Protein AF-A0A529M688-F1 (afdb_monomer_lite)

Foldseek 3Di:
DVVVVVVVVVVVVVLVVLVVCLVVCVVPVVNDPVPDSDLDPVDPLNVVCVVLVVCLVVVLVVLVVVLVVVLVVVLVVQVVVQCVVDVVVVVVNDDGDVVVSVVSNVVSCVVSVPVSVCSVVCVVVCSVVVVVVD

pLDDT: mean 86.18, std 8.23, range [57.22, 95.25]

Radius of gyration: 24.57 Å; chains: 1; bounding box: 52×30×66 Å

Structure (mmCIF, N/CA/C/O backbone):
data_AF-A0A529M688-F1
#
_entry.id   AF-A0A529M688-F1
#
loop_
_atom_site.group_PDB
_atom_site.id
_atom_site.type_symbol
_atom_site.label_atom_id
_atom_site.label_alt_id
_atom_site.label_comp_id
_atom_site.label_asym_id
_atom_site.label_entity_id
_atom_site.label_seq_id
_atom_site.pdbx_PDB_ins_code
_atom_site.Cartn_x
_atom_site.Cartn_y
_atom_site.Cartn_z
_atom_site.occupancy
_atom_site.B_iso_or_equiv
_atom_site.auth_seq_id
_atom_site.auth_comp_id
_atom_site.auth_asym_id
_atom_site.auth_atom_id
_atom_site.pdbx_PDB_model_num
ATOM 1 N N . GLY A 1 1 ? 14.261 2.783 6.548 1.00 82.31 1 GLY A N 1
ATOM 2 C CA . GLY A 1 1 ? 15.661 2.579 6.126 1.00 82.31 1 GLY A CA 1
ATOM 3 C C . GLY A 1 1 ? 15.816 1.326 5.285 1.00 82.31 1 GLY A C 1
ATOM 4 O O . GLY A 1 1 ? 16.076 1.440 4.096 1.00 82.31 1 GLY A O 1
ATOM 5 N N . SER A 1 2 ? 15.603 0.146 5.876 1.00 93.75 2 SER A N 1
ATOM 6 C CA . SER A 1 2 ? 15.806 -1.158 5.218 1.00 93.75 2 SER A CA 1
ATOM 7 C C . SER A 1 2 ? 15.034 -1.345 3.908 1.00 93.75 2 SER A C 1
ATOM 9 O O . SER A 1 2 ? 15.626 -1.784 2.934 1.00 93.75 2 SER A O 1
ATOM 11 N N . ALA A 1 3 ? 13.757 -0.954 3.843 1.00 90.00 3 ALA A N 1
ATOM 12 C CA . ALA A 1 3 ? 12.958 -1.067 2.616 1.00 90.00 3 ALA A CA 1
ATOM 13 C C . ALA A 1 3 ? 13.521 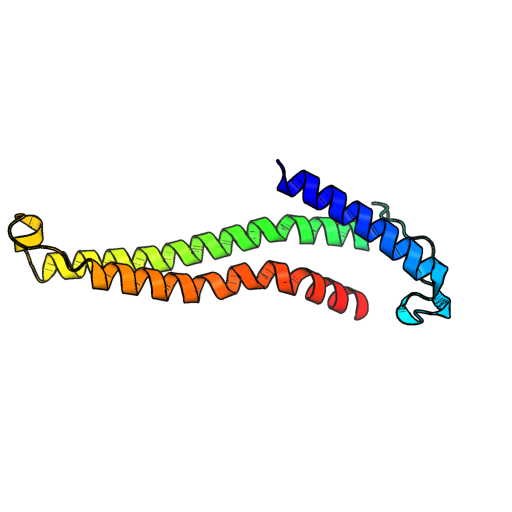-0.240 1.443 1.00 90.00 3 ALA A C 1
ATOM 15 O O . ALA A 1 3 ? 13.476 -0.689 0.304 1.00 90.00 3 ALA A O 1
ATOM 16 N N . GLY A 1 4 ? 14.098 0.936 1.720 1.00 89.56 4 GLY A N 1
ATOM 17 C CA . GLY A 1 4 ? 14.726 1.772 0.692 1.00 89.56 4 GLY A CA 1
ATOM 18 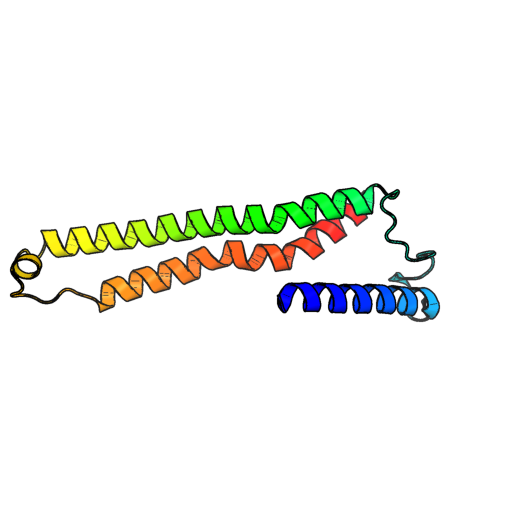C C . GLY A 1 4 ? 16.015 1.151 0.153 1.00 89.56 4 GLY A C 1
ATOM 19 O O . GLY A 1 4 ? 16.198 1.066 -1.055 1.00 89.56 4 GLY A O 1
ATOM 20 N N . LEU A 1 5 ? 16.871 0.637 1.042 1.00 92.94 5 LEU A N 1
ATOM 21 C CA . LEU A 1 5 ? 18.075 -0.100 0.639 1.00 92.94 5 LEU A CA 1
ATOM 22 C C . LEU A 1 5 ? 17.719 -1.389 -0.116 1.00 92.94 5 LEU A C 1
ATOM 24 O O . LEU A 1 5 ? 18.328 -1.691 -1.135 1.00 92.94 5 LEU A O 1
ATOM 28 N N . GLY A 1 6 ? 16.692 -2.110 0.337 1.00 94.88 6 GLY A N 1
ATOM 29 C CA . GLY A 1 6 ? 16.172 -3.290 -0.349 1.00 94.88 6 GLY A CA 1
ATOM 30 C C . GLY A 1 6 ? 15.655 -2.973 -1.753 1.00 94.88 6 GLY A C 1
ATOM 31 O O . GLY A 1 6 ? 15.982 -3.693 -2.688 1.00 94.88 6 GLY A O 1
ATOM 32 N N . ALA A 1 7 ? 14.920 -1.871 -1.927 1.00 92.25 7 ALA A N 1
ATOM 33 C CA . ALA A 1 7 ? 14.451 -1.430 -3.240 1.00 92.25 7 ALA A CA 1
ATOM 34 C C . ALA A 1 7 ? 15.613 -1.117 -4.196 1.00 92.25 7 ALA A C 1
ATOM 36 O O . ALA A 1 7 ? 15.565 -1.517 -5.355 1.00 92.25 7 ALA A O 1
ATOM 37 N N . LEU A 1 8 ? 16.681 -0.472 -3.709 1.00 92.06 8 LEU A N 1
ATOM 38 C CA . LEU A 1 8 ? 17.885 -0.212 -4.508 1.00 92.06 8 LEU A CA 1
ATOM 39 C C . LEU A 1 8 ? 18.595 -1.508 -4.921 1.00 92.06 8 LEU A C 1
ATOM 41 O O . LEU A 1 8 ? 19.009 -1.638 -6.070 1.00 92.06 8 LEU A O 1
ATOM 45 N N . VAL A 1 9 ? 18.702 -2.481 -4.012 1.00 95.25 9 VAL A N 1
ATOM 46 C CA . VAL A 1 9 ? 19.306 -3.790 -4.312 1.00 95.25 9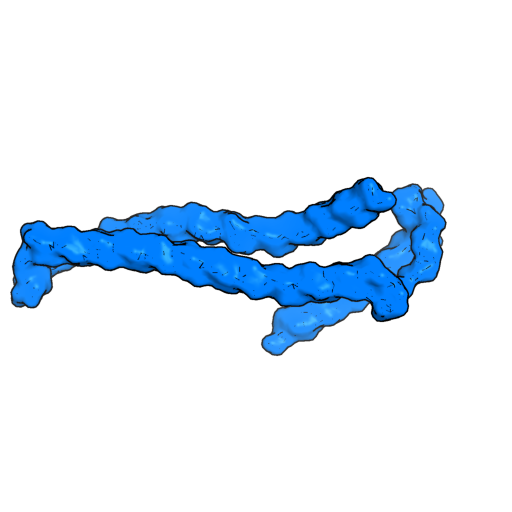 VAL A CA 1
ATOM 47 C C . VAL A 1 9 ? 18.467 -4.563 -5.330 1.00 95.25 9 VAL A C 1
ATOM 49 O O . VAL A 1 9 ? 19.018 -5.093 -6.290 1.00 95.25 9 VAL A O 1
ATOM 52 N N . LEU A 1 10 ? 17.142 -4.592 -5.166 1.00 93.31 10 LEU A N 1
ATOM 53 C CA . LEU A 1 10 ? 16.234 -5.232 -6.123 1.00 93.31 10 LEU A CA 1
ATOM 54 C C . LEU A 1 10 ? 16.275 -4.545 -7.491 1.00 93.31 10 LEU A C 1
ATOM 56 O O . LEU A 1 10 ? 16.249 -5.225 -8.510 1.00 93.31 10 LEU A O 1
ATOM 60 N N . PHE A 1 11 ? 16.394 -3.217 -7.528 1.00 90.31 11 PHE A N 1
ATOM 61 C CA . PHE A 1 11 ? 16.555 -2.468 -8.773 1.00 90.31 11 PHE A CA 1
ATOM 62 C C . PHE A 1 11 ? 17.890 -2.777 -9.471 1.00 90.31 11 PHE A C 1
ATOM 64 O O . PHE A 1 11 ? 17.932 -2.946 -10.692 1.00 90.31 11 PHE A O 1
ATOM 71 N N . ALA A 1 12 ? 18.977 -2.901 -8.706 1.00 89.06 12 ALA A N 1
ATOM 72 C CA . ALA A 1 12 ? 20.277 -3.303 -9.236 1.00 89.06 12 ALA A CA 1
ATOM 73 C C . ALA A 1 12 ? 20.244 -4.737 -9.791 1.00 89.06 12 ALA A C 1
ATOM 75 O O . ALA A 1 12 ? 20.729 -4.973 -10.897 1.00 89.06 12 ALA A O 1
ATOM 76 N N . ALA A 1 13 ? 19.620 -5.670 -9.065 1.00 91.75 13 ALA A N 1
ATOM 77 C CA . ALA A 1 13 ? 19.408 -7.041 -9.526 1.00 91.75 13 ALA A CA 1
ATOM 78 C C . ALA A 1 13 ? 18.572 -7.074 -10.816 1.00 91.75 13 ALA A C 1
ATOM 80 O O . ALA A 1 13 ? 19.001 -7.661 -11.802 1.00 91.75 13 ALA A O 1
ATOM 81 N N . TYR A 1 14 ? 17.455 -6.343 -10.855 1.00 89.31 14 TYR A N 1
ATOM 82 C CA . TYR A 1 14 ? 16.605 -6.215 -12.039 1.00 89.31 14 TYR A CA 1
ATOM 83 C C . TYR A 1 14 ? 17.369 -5.685 -13.262 1.00 89.31 14 TYR A C 1
ATOM 85 O O . TYR A 1 14 ? 17.268 -6.239 -14.354 1.00 89.31 14 TYR A O 1
ATOM 93 N N . SER A 1 15 ? 18.184 -4.643 -13.082 1.00 86.56 15 SER A N 1
ATOM 94 C CA . SER A 1 15 ? 19.007 -4.073 -14.158 1.00 86.56 15 SER A CA 1
ATOM 95 C C . SER A 1 15 ? 20.036 -5.074 -14.693 1.00 86.56 15 SER A C 1
ATOM 97 O O . SER A 1 15 ? 20.298 -5.119 -15.895 1.00 86.56 15 SER A O 1
ATOM 99 N N . ASN A 1 16 ? 20.622 -5.881 -13.806 1.00 86.94 16 ASN A N 1
ATOM 100 C CA . ASN A 1 16 ? 21.577 -6.919 -14.176 1.00 86.94 16 ASN A CA 1
ATOM 101 C C . ASN A 1 16 ? 20.902 -8.083 -14.916 1.00 86.94 16 ASN A C 1
ATOM 103 O O . ASN A 1 16 ? 21.407 -8.537 -15.942 1.00 86.94 16 ASN A O 1
ATOM 107 N N . ASP A 1 17 ? 19.735 -8.516 -14.443 1.00 86.12 17 ASP A N 1
ATOM 108 C CA . ASP A 1 17 ? 18.949 -9.577 -15.072 1.00 86.12 17 ASP A CA 1
ATOM 109 C C . ASP A 1 17 ? 18.496 -9.171 -16.480 1.00 86.12 17 ASP A C 1
ATOM 111 O O . ASP A 1 17 ? 18.627 -9.956 -17.417 1.00 86.12 17 ASP A O 1
ATOM 115 N N . LEU A 1 18 ? 18.057 -7.922 -16.677 1.00 83.31 18 LEU A N 1
ATOM 116 C CA . LEU A 1 18 ? 17.712 -7.406 -18.007 1.00 83.31 18 LEU A CA 1
ATOM 117 C C . LEU A 1 18 ? 18.892 -7.463 -18.982 1.00 83.31 18 LEU A C 1
ATOM 119 O O . LEU A 1 18 ? 18.721 -7.884 -20.124 1.00 83.31 18 LEU A O 1
ATOM 123 N N . ARG A 1 19 ? 20.098 -7.089 -18.537 1.00 81.19 19 ARG A N 1
ATOM 124 C CA . ARG A 1 19 ? 21.319 -7.192 -19.356 1.00 81.19 19 ARG A CA 1
ATOM 125 C C . ARG A 1 19 ? 21.641 -8.642 -19.701 1.00 81.19 19 ARG A C 1
ATOM 127 O O . ARG A 1 19 ? 22.009 -8.935 -20.835 1.00 81.19 19 ARG A O 1
ATOM 134 N N . PHE A 1 20 ? 21.470 -9.550 -18.743 1.00 81.12 20 PHE A N 1
ATOM 135 C CA . PHE A 1 20 ? 21.668 -10.979 -18.957 1.00 81.12 20 PHE A CA 1
ATOM 136 C C . PHE A 1 20 ? 20.667 -11.554 -19.971 1.00 81.12 20 PHE A C 1
ATOM 138 O O . PHE A 1 20 ? 21.074 -12.278 -20.880 1.00 81.12 20 PHE A O 1
ATOM 145 N N . PHE A 1 21 ? 19.377 -11.222 -19.869 1.00 80.12 21 PHE A N 1
ATOM 146 C CA . PHE A 1 21 ? 18.356 -11.690 -20.812 1.00 80.12 21 PHE A CA 1
ATOM 147 C C . PHE A 1 21 ? 18.517 -11.077 -22.207 1.00 80.12 21 PHE A C 1
ATOM 149 O O . PHE A 1 21 ? 18.376 -11.799 -23.192 1.00 80.12 21 PHE A O 1
ATOM 156 N N . ALA A 1 22 ? 18.893 -9.798 -22.300 1.00 75.06 22 ALA A N 1
ATOM 157 C CA . ALA A 1 22 ? 19.198 -9.138 -23.569 1.00 75.06 22 ALA A CA 1
ATOM 158 C C . ALA A 1 22 ? 20.423 -9.758 -24.271 1.00 75.06 22 ALA A C 1
ATOM 160 O O . ALA A 1 22 ? 20.410 -9.948 -25.485 1.00 75.06 22 ALA A O 1
ATOM 161 N N . ALA A 1 23 ? 21.460 -10.142 -23.515 1.00 74.19 23 ALA A N 1
ATOM 162 C CA . ALA A 1 23 ? 22.643 -10.822 -24.051 1.00 74.19 23 ALA A CA 1
ATOM 163 C C . ALA A 1 23 ? 22.372 -12.276 -24.490 1.00 74.19 23 ALA A C 1
ATOM 165 O O . ALA A 1 23 ? 23.077 -12.800 -25.347 1.00 74.19 23 ALA A O 1
ATOM 166 N N . ASN A 1 24 ? 21.346 -12.928 -23.929 1.00 76.75 24 ASN A N 1
ATOM 167 C CA . ASN A 1 24 ? 20.932 -14.298 -24.257 1.00 76.75 24 ASN A CA 1
ATOM 168 C C . ASN A 1 24 ? 19.650 -14.331 -25.109 1.00 76.75 24 ASN A C 1
ATOM 170 O O . ASN A 1 24 ? 18.804 -15.220 -24.945 1.00 76.75 24 ASN A O 1
ATOM 174 N N . GLY A 1 25 ? 19.498 -13.368 -26.022 1.00 62.88 25 GLY A N 1
ATOM 175 C CA . GLY A 1 25 ? 18.313 -13.233 -26.867 1.00 62.88 25 GLY A CA 1
ATOM 176 C C . GLY A 1 25 ? 17.965 -14.502 -27.659 1.00 62.88 25 GLY A C 1
ATOM 177 O O . GLY A 1 25 ? 16.793 -14.802 -27.842 1.00 62.88 25 GLY A O 1
ATOM 178 N N . ASP A 1 26 ? 18.943 -15.321 -28.055 1.00 64.44 26 ASP A N 1
ATOM 179 C CA . ASP A 1 26 ? 18.712 -16.594 -28.766 1.00 64.44 26 ASP A CA 1
ATOM 180 C C . ASP A 1 26 ? 17.844 -17.602 -27.991 1.00 64.44 26 ASP A C 1
ATOM 182 O O . ASP A 1 26 ? 17.164 -18.431 -28.594 1.00 64.44 26 ASP A O 1
ATOM 186 N N . LYS A 1 27 ? 17.824 -17.524 -26.654 1.00 65.38 27 LYS A N 1
ATOM 187 C CA . LYS A 1 27 ? 17.010 -18.392 -25.786 1.00 65.38 27 LYS A CA 1
ATOM 188 C C . LYS A 1 27 ? 15.721 -17.718 -25.303 1.00 65.38 27 LYS A C 1
ATOM 190 O O . LYS A 1 27 ? 14.783 -18.412 -24.914 1.00 65.38 27 LYS A O 1
ATOM 195 N N . TYR A 1 28 ? 15.661 -16.388 -25.353 1.00 70.75 28 TYR A N 1
ATOM 196 C CA . TYR A 1 28 ? 14.513 -15.588 -24.932 1.00 70.75 28 TYR A CA 1
ATOM 197 C C . TYR A 1 28 ? 14.122 -14.603 -26.046 1.00 70.75 28 TYR A C 1
ATOM 199 O O . TYR A 1 28 ? 14.544 -13.446 -26.014 1.00 70.75 28 TYR A O 1
ATOM 207 N N . PRO A 1 29 ? 13.278 -15.029 -27.008 1.00 66.88 29 PRO A N 1
ATOM 208 C CA . PRO A 1 29 ? 12.927 -14.213 -28.170 1.00 66.88 29 PRO A CA 1
ATOM 209 C C . PRO A 1 29 ? 12.280 -12.874 -27.793 1.00 66.88 29 PRO A C 1
ATOM 211 O O . PRO A 1 29 ? 12.429 -11.897 -28.514 1.00 66.88 29 PRO A O 1
ATOM 214 N N . TYR A 1 30 ? 11.618 -12.809 -26.631 1.00 68.62 30 TYR A N 1
ATOM 215 C CA . TYR A 1 30 ? 11.024 -11.579 -26.101 1.00 68.62 30 TYR A CA 1
ATOM 216 C C . TYR A 1 30 ? 12.057 -10.471 -25.811 1.00 68.62 30 TYR A C 1
ATOM 218 O O . TYR A 1 30 ? 11.715 -9.294 -25.828 1.00 68.62 30 TYR A O 1
ATOM 226 N N . PHE A 1 31 ? 13.319 -10.835 -25.558 1.00 65.38 31 PHE A N 1
ATOM 227 C CA . PHE A 1 31 ? 14.397 -9.895 -25.235 1.00 65.38 31 PHE A CA 1
ATOM 228 C C . PHE A 1 31 ? 15.395 -9.690 -26.388 1.00 65.38 31 PHE A C 1
ATOM 230 O O . PHE A 1 31 ? 16.381 -8.968 -26.226 1.00 65.38 31 PHE A O 1
ATOM 237 N N . GLN A 1 32 ? 15.151 -10.289 -27.562 1.00 57.22 32 GLN A N 1
ATOM 238 C CA . GLN A 1 32 ? 15.993 -10.074 -28.739 1.00 57.22 32 GLN A CA 1
ATOM 239 C C . GLN A 1 32 ? 15.879 -8.636 -29.247 1.00 57.22 32 GLN A C 1
ATOM 241 O O . GLN A 1 32 ? 14.786 -8.118 -29.447 1.00 57.22 32 GLN A O 1
ATOM 246 N N . GLY A 1 33 ? 17.026 -7.996 -29.490 1.00 63.81 33 GLY A N 1
ATOM 247 C CA . GLY A 1 33 ? 17.074 -6.651 -30.072 1.00 63.81 33 GLY A CA 1
ATOM 248 C C . GLY A 1 33 ? 16.750 -5.511 -29.101 1.00 63.81 33 GLY A C 1
ATOM 249 O O . GLY A 1 33 ? 16.587 -4.382 -29.550 1.00 63.81 33 GLY A O 1
ATOM 250 N N . MET A 1 34 ? 16.706 -5.770 -27.787 1.00 65.81 34 MET A N 1
ATOM 251 C CA . MET A 1 34 ? 16.393 -4.767 -26.754 1.00 65.81 34 MET A CA 1
ATOM 252 C C . MET A 1 34 ? 17.420 -3.612 -26.656 1.00 65.81 34 MET A C 1
ATOM 254 O O . MET A 1 34 ? 17.151 -2.605 -26.008 1.00 65.81 34 MET A O 1
ATOM 258 N N . GLY A 1 35 ? 18.567 -3.713 -27.336 1.00 64.38 35 GLY A N 1
ATOM 259 C CA . GLY A 1 35 ? 19.615 -2.689 -27.312 1.00 64.38 35 GLY A CA 1
ATOM 260 C C . GLY A 1 35 ? 20.333 -2.609 -25.962 1.00 64.38 35 GLY A C 1
ATOM 261 O O . GLY A 1 35 ? 20.267 -3.535 -25.154 1.00 64.38 35 GLY A O 1
ATOM 262 N N . ASP A 1 36 ? 21.058 -1.513 -25.728 1.00 66.44 36 ASP A N 1
ATOM 263 C CA . ASP A 1 36 ? 21.756 -1.295 -24.459 1.00 66.44 36 ASP A CA 1
ATOM 264 C C . ASP A 1 36 ? 20.762 -0.844 -23.375 1.00 66.44 36 ASP A C 1
ATOM 266 O O . ASP A 1 36 ? 20.027 0.134 -23.546 1.00 66.44 36 ASP A O 1
ATOM 270 N N . VAL A 1 37 ? 20.716 -1.569 -22.253 1.00 68.81 37 VAL A N 1
ATOM 271 C CA . VAL A 1 37 ? 19.777 -1.301 -21.153 1.00 68.81 37 VAL A CA 1
ATOM 272 C C . VAL A 1 37 ? 20.276 -0.084 -20.369 1.00 68.81 37 VAL A C 1
ATOM 274 O O . VAL A 1 37 ? 21.102 -0.201 -19.452 1.00 68.81 37 VAL A O 1
ATOM 277 N N . SER A 1 38 ? 19.769 1.090 -20.754 1.00 73.38 38 SER A N 1
ATOM 278 C CA . SER A 1 38 ? 20.088 2.392 -20.165 1.00 73.38 38 SER A CA 1
ATOM 279 C C . SER A 1 38 ? 18.861 3.036 -19.511 1.00 73.38 38 SER A C 1
ATOM 281 O O . SER A 1 38 ? 17.803 3.161 -20.125 1.00 73.38 38 SER A O 1
ATOM 283 N N . PHE A 1 39 ? 19.023 3.480 -18.262 1.00 79.88 39 PHE A N 1
ATOM 284 C CA . PHE A 1 39 ? 18.017 4.214 -17.479 1.00 79.88 39 PHE A CA 1
ATOM 285 C C . PHE A 1 39 ? 18.324 5.718 -17.440 1.00 79.88 39 PHE A C 1
ATOM 287 O O . PHE A 1 39 ? 18.239 6.352 -16.389 1.00 79.88 39 PHE A O 1
ATOM 294 N N . ASP A 1 40 ? 18.751 6.282 -18.568 1.00 84.75 40 ASP A N 1
ATOM 295 C CA . ASP A 1 40 ? 19.106 7.696 -18.637 1.00 84.75 40 ASP A CA 1
ATOM 296 C C . ASP A 1 40 ? 17.867 8.596 -18.474 1.00 84.75 40 ASP A C 1
ATOM 298 O O . ASP A 1 40 ? 16.795 8.327 -19.021 1.00 84.75 40 ASP A O 1
ATOM 302 N N . LEU A 1 41 ? 18.023 9.693 -17.734 1.00 82.69 41 LEU A N 1
ATOM 303 C CA . LEU A 1 41 ? 16.972 10.691 -17.510 1.00 82.69 41 LEU A CA 1
ATOM 304 C C . LEU A 1 41 ? 16.663 11.500 -18.775 1.00 82.69 41 LEU A C 1
ATOM 306 O O . LEU A 1 41 ? 15.651 12.192 -18.833 1.00 82.69 41 LEU A O 1
ATOM 310 N N . SER A 1 42 ? 17.517 11.408 -19.793 1.00 86.31 42 SER A N 1
ATOM 311 C CA . SER A 1 42 ? 17.232 11.925 -21.130 1.00 86.31 42 SER A CA 1
ATOM 312 C C . SER A 1 42 ? 16.097 11.163 -21.830 1.00 86.31 42 SER A C 1
ATOM 314 O O . SER A 1 42 ? 15.467 11.713 -22.734 1.00 86.31 42 SER A O 1
ATOM 316 N N . ASN A 1 43 ? 15.795 9.927 -21.409 1.00 84.25 43 ASN A N 1
ATOM 317 C CA . ASN A 1 43 ? 14.717 9.128 -21.977 1.00 84.25 43 ASN A CA 1
ATOM 318 C C . ASN A 1 43 ? 13.347 9.556 -21.398 1.00 84.25 43 ASN A C 1
ATOM 320 O O . ASN A 1 43 ? 13.109 9.388 -20.195 1.00 84.25 43 ASN A O 1
ATOM 324 N N . PRO A 1 44 ? 12.400 10.030 -22.236 1.00 85.44 44 PRO A N 1
ATOM 325 C CA . PRO A 1 44 ? 11.072 10.449 -21.786 1.00 85.44 44 PRO A CA 1
ATOM 326 C C . PRO A 1 44 ? 10.297 9.365 -21.023 1.00 85.44 44 PRO A C 1
ATOM 328 O O . PRO A 1 44 ? 9.580 9.681 -20.072 1.00 85.44 44 PRO A O 1
ATOM 331 N N . TYR A 1 45 ? 10.464 8.088 -21.386 1.00 85.25 45 TYR A N 1
ATOM 332 C CA . TYR A 1 45 ? 9.787 6.969 -20.724 1.00 85.25 45 TYR A CA 1
ATOM 333 C C . TYR A 1 45 ? 10.285 6.753 -19.288 1.00 85.25 45 TYR A C 1
ATOM 335 O O . TYR A 1 45 ? 9.490 6.436 -18.402 1.00 85.25 45 TYR A O 1
ATOM 343 N N . VAL A 1 46 ? 11.579 6.980 -19.030 1.00 87.50 46 VAL A N 1
ATOM 344 C CA . VAL A 1 46 ? 12.173 6.858 -17.686 1.00 87.50 46 VAL A CA 1
ATOM 345 C C . VAL A 1 46 ? 11.668 7.980 -16.780 1.00 87.50 46 VAL A C 1
ATOM 347 O O . VAL A 1 46 ? 11.249 7.721 -15.651 1.00 87.50 46 VAL A O 1
ATOM 350 N N . VAL A 1 47 ? 11.634 9.218 -17.282 1.00 89.69 47 VAL A N 1
ATOM 351 C CA . VAL A 1 47 ? 11.124 10.376 -16.527 1.00 89.69 47 VAL A CA 1
ATOM 352 C C . VAL A 1 47 ? 9.634 10.228 -16.223 1.00 89.69 47 VAL A C 1
ATOM 354 O O . VAL A 1 47 ? 9.217 10.449 -15.084 1.00 89.69 47 VAL A O 1
ATOM 357 N N . ALA A 1 48 ? 8.832 9.801 -17.202 1.00 89.06 48 ALA A N 1
ATOM 358 C CA . ALA A 1 48 ? 7.418 9.509 -16.984 1.00 89.06 48 ALA A CA 1
ATOM 359 C C . ALA A 1 48 ? 7.241 8.429 -15.904 1.00 89.06 48 ALA A C 1
ATOM 361 O O . ALA A 1 48 ? 6.495 8.634 -14.945 1.00 89.06 48 ALA A O 1
ATOM 362 N N . GLY A 1 49 ? 7.984 7.320 -16.002 1.00 89.00 49 GLY A N 1
ATOM 363 C CA . GLY A 1 49 ? 7.976 6.246 -15.008 1.00 89.00 49 GLY A CA 1
ATOM 364 C C . GLY A 1 49 ? 8.342 6.718 -13.598 1.00 89.00 49 GLY A C 1
ATOM 365 O O . GLY A 1 49 ? 7.691 6.315 -12.636 1.00 89.00 49 GLY A O 1
ATOM 366 N N . LEU A 1 50 ? 9.319 7.620 -13.462 1.00 91.06 50 LEU A N 1
ATOM 367 C CA . LEU A 1 50 ? 9.720 8.199 -12.177 1.00 91.06 50 LEU A CA 1
ATOM 368 C C . LEU A 1 50 ? 8.592 9.027 -11.542 1.00 91.06 50 LEU A C 1
ATOM 370 O O . LEU A 1 50 ? 8.322 8.886 -10.348 1.00 91.06 50 LEU A O 1
ATOM 374 N N . ILE A 1 51 ? 7.909 9.862 -12.332 1.00 91.50 51 ILE A N 1
ATOM 375 C CA . ILE A 1 51 ? 6.790 10.690 -11.857 1.00 91.50 51 ILE A CA 1
ATOM 376 C C . ILE A 1 51 ? 5.616 9.802 -11.436 1.00 91.50 51 ILE A C 1
ATOM 378 O O . ILE A 1 51 ? 5.116 9.936 -10.319 1.00 91.50 51 ILE A O 1
ATOM 382 N N . PHE A 1 52 ? 5.200 8.858 -12.287 1.00 90.12 52 PHE A N 1
ATOM 383 C CA . PHE A 1 52 ? 4.116 7.929 -11.956 1.00 90.12 52 PHE A CA 1
ATOM 384 C C . PHE A 1 52 ? 4.459 7.068 -10.735 1.00 90.12 52 PHE A C 1
ATOM 386 O O . PHE A 1 52 ? 3.639 6.936 -9.827 1.00 90.12 52 PHE A O 1
ATOM 393 N N . GLY A 1 53 ? 5.687 6.550 -10.663 1.00 90.06 53 GLY A N 1
ATOM 394 C CA . GLY A 1 53 ? 6.187 5.794 -9.517 1.00 90.06 53 GLY A CA 1
ATOM 395 C C . GLY A 1 53 ? 6.170 6.604 -8.220 1.00 90.06 53 GLY A C 1
ATOM 396 O O . GLY A 1 53 ? 5.732 6.105 -7.185 1.00 90.06 53 GLY A O 1
ATOM 397 N N . GLY A 1 54 ? 6.576 7.874 -8.277 1.00 91.19 54 GLY A N 1
ATOM 398 C CA . GLY A 1 54 ? 6.558 8.789 -7.135 1.00 91.19 54 GLY A CA 1
ATOM 399 C C . GLY A 1 54 ? 5.152 9.158 -6.650 1.00 91.19 54 GLY A C 1
ATOM 400 O O . GLY A 1 54 ? 4.974 9.434 -5.465 1.00 91.19 54 GLY A O 1
ATOM 401 N N . LEU A 1 55 ? 4.145 9.126 -7.527 1.00 92.94 55 LEU A N 1
ATOM 402 C CA . LEU A 1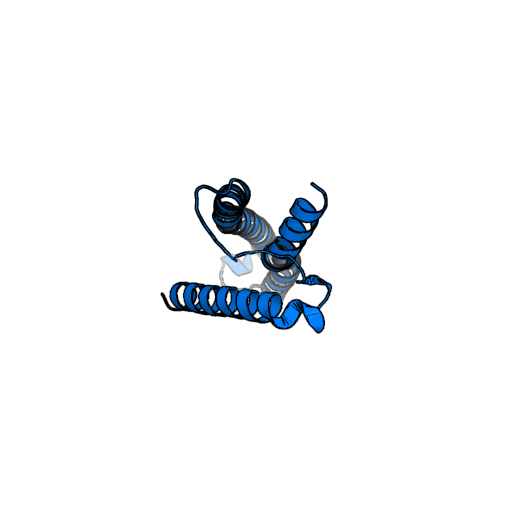 55 ? 2.748 9.419 -7.183 1.00 92.94 55 LEU A CA 1
ATOM 403 C C . LEU A 1 55 ? 2.027 8.239 -6.513 1.00 92.94 55 LEU A C 1
ATOM 405 O O . LEU A 1 55 ? 1.100 8.455 -5.729 1.00 92.94 55 LEU A O 1
ATOM 409 N N . ILE A 1 56 ? 2.455 6.998 -6.767 1.00 91.75 56 ILE A N 1
ATOM 410 C CA . ILE A 1 56 ? 1.827 5.782 -6.222 1.00 91.75 56 ILE A CA 1
ATOM 411 C C . ILE A 1 56 ? 1.719 5.797 -4.682 1.00 91.75 56 ILE A C 1
ATOM 413 O O . ILE A 1 56 ? 0.625 5.531 -4.179 1.00 91.75 56 ILE A O 1
ATOM 417 N N . PRO A 1 57 ? 2.769 6.140 -3.905 1.00 92.06 57 PRO A N 1
ATOM 418 C CA . PRO A 1 57 ? 2.669 6.225 -2.446 1.00 92.06 57 PRO A CA 1
ATOM 419 C C . PRO A 1 57 ? 1.642 7.251 -1.954 1.00 92.06 57 PRO A C 1
ATOM 421 O O . PRO A 1 57 ? 0.948 6.997 -0.970 1.00 92.06 57 PRO A O 1
ATOM 424 N N . TYR A 1 58 ? 1.506 8.389 -2.644 1.00 92.56 58 TYR A N 1
ATOM 425 C CA . TYR A 1 58 ? 0.509 9.409 -2.305 1.00 92.56 58 TYR A CA 1
ATOM 426 C C . TYR A 1 58 ? -0.907 8.911 -2.574 1.00 92.56 58 TYR A C 1
ATOM 428 O O . TYR A 1 58 ? -1.795 9.086 -1.738 1.00 92.56 58 TYR A O 1
ATOM 436 N N . LEU A 1 59 ? -1.108 8.237 -3.709 1.00 91.75 59 LEU A N 1
ATOM 437 C CA . LEU A 1 59 ? -2.386 7.625 -4.050 1.00 91.75 59 LEU A CA 1
ATOM 438 C C . LEU A 1 59 ? -2.761 6.529 -3.045 1.00 91.75 59 LEU A C 1
ATOM 440 O O . LEU A 1 59 ? -3.878 6.522 -2.529 1.00 91.75 59 LEU A O 1
ATOM 444 N N . PHE A 1 60 ? -1.810 5.659 -2.695 1.00 92.69 60 PHE A N 1
ATOM 445 C CA . PHE A 1 60 ? -1.986 4.651 -1.652 1.00 92.69 60 PHE A CA 1
ATOM 446 C C . PHE A 1 60 ? -2.365 5.294 -0.314 1.00 92.69 60 PHE A C 1
ATOM 448 O O . PHE A 1 60 ? -3.348 4.888 0.305 1.00 92.69 60 PHE A O 1
ATOM 455 N N . GLY A 1 61 ? -1.633 6.328 0.109 1.00 92.69 61 GLY A N 1
ATOM 456 C CA . GLY A 1 61 ? -1.900 7.051 1.350 1.00 92.69 61 GLY A CA 1
ATOM 457 C C . GLY A 1 61 ? -3.294 7.680 1.379 1.00 92.69 61 GLY A C 1
ATOM 458 O O . GLY A 1 61 ? -4.014 7.525 2.363 1.00 92.69 61 GLY A O 1
ATOM 459 N N . GLY A 1 62 ? -3.715 8.331 0.292 1.00 93.88 62 GLY A N 1
ATOM 460 C CA . GLY A 1 62 ? -5.042 8.943 0.177 1.00 93.88 62 GLY A CA 1
ATOM 461 C C . GLY A 1 62 ? -6.184 7.927 0.271 1.00 93.88 62 GLY A C 1
ATOM 462 O O . GLY A 1 62 ? -7.137 8.114 1.037 1.00 93.88 62 GLY A O 1
ATOM 463 N N . ILE A 1 63 ? -6.075 6.813 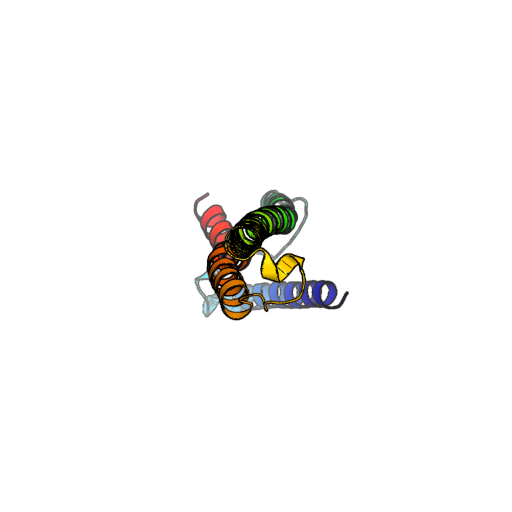-0.459 1.00 93.00 63 ILE A N 1
ATOM 464 C CA . ILE A 1 63 ? -7.079 5.741 -0.425 1.00 93.00 63 ILE A CA 1
ATOM 465 C C . ILE A 1 63 ? -7.105 5.091 0.963 1.00 93.00 63 ILE A C 1
ATOM 467 O O . ILE A 1 63 ? -8.187 4.909 1.525 1.00 93.00 63 ILE A O 1
ATOM 471 N N . ALA A 1 64 ? -5.938 4.803 1.547 1.00 91.50 64 ALA A N 1
ATOM 472 C CA . ALA A 1 64 ? -5.821 4.209 2.877 1.00 91.50 64 ALA A CA 1
ATOM 473 C C . ALA A 1 64 ? -6.433 5.102 3.969 1.00 91.50 64 ALA A C 1
ATOM 475 O O . ALA A 1 64 ? -7.200 4.616 4.798 1.00 91.50 64 ALA A O 1
ATOM 476 N N . MET A 1 65 ? -6.172 6.413 3.948 1.00 93.62 65 MET A N 1
ATOM 477 C CA . MET A 1 65 ? -6.765 7.352 4.910 1.00 93.62 65 MET A CA 1
ATOM 478 C C . MET A 1 65 ? -8.291 7.417 4.787 1.00 93.62 65 MET A C 1
ATOM 480 O O . MET A 1 65 ? -8.995 7.446 5.796 1.00 93.62 65 MET A O 1
ATOM 484 N N . THR A 1 66 ? -8.819 7.369 3.563 1.00 91.50 66 THR A N 1
ATOM 485 C CA . THR A 1 66 ? -10.272 7.382 3.337 1.00 91.50 66 THR A CA 1
ATOM 486 C C . THR A 1 66 ? -10.925 6.070 3.794 1.00 91.50 66 THR A C 1
ATOM 488 O O . THR A 1 66 ? -11.991 6.088 4.411 1.00 91.50 66 THR A O 1
ATOM 491 N N . ALA A 1 67 ? -10.273 4.933 3.542 1.00 90.69 67 ALA A N 1
ATOM 492 C CA . ALA A 1 67 ? -10.666 3.615 4.044 1.00 90.69 67 ALA A CA 1
ATOM 493 C C . ALA A 1 67 ? -10.740 3.582 5.581 1.00 90.69 67 ALA A C 1
ATOM 495 O O . ALA A 1 67 ? -11.745 3.146 6.148 1.00 90.69 67 ALA A O 1
ATOM 496 N N . VAL A 1 68 ? -9.718 4.113 6.261 1.00 90.19 68 VAL A N 1
ATOM 497 C CA . VAL A 1 68 ? -9.701 4.230 7.728 1.00 90.19 68 VAL A CA 1
ATOM 498 C C . VAL A 1 68 ? -10.832 5.130 8.223 1.00 90.19 68 VAL A C 1
ATOM 500 O O . VAL A 1 68 ? -11.511 4.769 9.181 1.00 90.19 68 VAL A O 1
ATOM 503 N N . GLY A 1 69 ? -11.090 6.258 7.555 1.00 91.31 69 GLY A N 1
ATOM 504 C CA . GLY A 1 69 ? -12.189 7.161 7.908 1.00 91.31 69 GLY A CA 1
ATOM 505 C C . GLY A 1 69 ? -13.559 6.475 7.886 1.00 91.31 69 GLY A C 1
ATOM 506 O O . GLY A 1 69 ? -14.337 6.620 8.830 1.00 91.31 69 GLY A O 1
ATOM 507 N N . ARG A 1 70 ? -13.839 5.665 6.855 1.00 90.06 70 ARG A N 1
ATOM 508 C CA . ARG A 1 70 ? -15.086 4.883 6.759 1.00 90.06 70 ARG A CA 1
ATOM 509 C C . ARG A 1 70 ? -15.200 3.827 7.858 1.00 90.06 70 ARG A C 1
ATOM 511 O O . ARG A 1 70 ? -16.245 3.726 8.502 1.00 90.06 70 ARG A O 1
ATOM 518 N N . ALA A 1 71 ? -14.127 3.076 8.110 1.00 89.94 71 ALA A N 1
ATOM 519 C CA . ALA A 1 71 ? -14.106 2.067 9.168 1.00 89.94 71 ALA A CA 1
ATOM 520 C C . ALA A 1 71 ? -14.309 2.700 10.557 1.00 89.94 71 ALA A C 1
ATOM 522 O O . ALA A 1 71 ? -15.149 2.239 11.332 1.00 89.94 71 ALA A O 1
ATOM 523 N N . ALA A 1 72 ? -13.618 3.804 10.848 1.00 90.56 72 ALA A N 1
ATOM 524 C CA . ALA A 1 72 ? -13.768 4.542 12.099 1.00 90.56 72 ALA A CA 1
ATOM 525 C C . ALA A 1 72 ? -15.191 5.097 12.279 1.00 90.56 72 ALA A C 1
ATOM 527 O O . ALA A 1 72 ? -15.747 5.002 13.373 1.00 90.56 72 ALA A O 1
ATOM 528 N N . GLY A 1 73 ? -15.812 5.606 11.208 1.00 91.94 73 GLY A N 1
ATOM 529 C CA . GLY A 1 73 ? -17.202 6.068 11.231 1.00 91.94 73 GLY A CA 1
ATOM 530 C C . GLY A 1 73 ? -18.177 4.981 11.691 1.00 91.94 73 GLY A C 1
ATOM 531 O O . GLY A 1 73 ? -18.968 5.215 12.604 1.00 91.94 73 GLY A O 1
ATOM 532 N N . SER A 1 74 ? -18.051 3.766 11.147 1.00 90.81 74 SER A N 1
ATOM 533 C CA . SER A 1 74 ? -18.909 2.632 11.530 1.00 90.81 74 SER A CA 1
ATOM 534 C C . SER A 1 74 ? -18.787 2.250 13.013 1.00 90.81 74 SER A C 1
ATOM 536 O O . SER A 1 74 ? -19.776 1.900 13.657 1.00 90.81 74 SER A O 1
ATOM 538 N N . ILE A 1 75 ? -17.588 2.389 13.588 1.00 92.12 75 ILE A N 1
ATOM 539 C CA . ILE A 1 75 ? -17.346 2.129 15.011 1.00 92.12 75 ILE A CA 1
ATOM 540 C C . ILE A 1 75 ? -17.963 3.214 15.884 1.00 92.12 75 ILE A C 1
ATOM 542 O O . ILE A 1 75 ? -18.577 2.903 16.903 1.00 92.12 75 ILE A O 1
ATOM 546 N N . VAL A 1 76 ? -17.848 4.483 15.490 1.00 92.38 76 VAL A N 1
ATOM 547 C CA . VAL A 1 76 ? -18.476 5.589 16.223 1.00 92.38 76 VAL A CA 1
ATOM 548 C C . VAL A 1 76 ? -19.996 5.428 16.246 1.00 92.38 76 VAL A C 1
ATOM 550 O O . VAL A 1 76 ? -20.614 5.642 17.289 1.00 92.38 76 VAL A O 1
ATOM 553 N N . GLU A 1 77 ? -20.609 5.027 15.134 1.00 93.44 77 GLU A N 1
ATOM 554 C CA . GLU A 1 77 ? -22.050 4.767 15.070 1.00 93.44 77 GLU A CA 1
ATOM 555 C C . GLU A 1 77 ? -22.477 3.623 15.994 1.00 93.44 77 GLU A C 1
ATOM 557 O O . GLU A 1 77 ? -23.438 3.786 16.750 1.00 93.44 77 GLU A O 1
ATOM 562 N N . GLU A 1 78 ? -21.740 2.509 16.005 1.00 92.44 78 GLU A N 1
ATOM 563 C CA . GLU A 1 78 ? -22.020 1.378 16.896 1.00 92.44 78 GLU A CA 1
ATOM 564 C C . GLU A 1 78 ? -21.856 1.762 18.371 1.00 92.44 78 GLU A C 1
ATOM 566 O O . GLU A 1 78 ? -22.729 1.477 19.190 1.00 92.44 78 GLU A O 1
ATOM 571 N N . VAL A 1 79 ? -20.786 2.474 18.726 1.00 91.38 79 VAL A N 1
ATOM 572 C CA . VAL A 1 79 ? -20.568 2.943 20.101 1.00 91.38 79 VAL A CA 1
ATOM 573 C C . VAL A 1 79 ? -21.700 3.882 20.532 1.00 91.38 79 VAL A C 1
ATOM 575 O O . VAL A 1 79 ? -22.280 3.712 21.605 1.00 91.38 79 VAL A O 1
ATOM 578 N N . ARG A 1 80 ? -22.094 4.837 19.677 1.00 92.44 80 ARG A N 1
ATOM 579 C CA . ARG A 1 80 ? -23.230 5.739 19.947 1.00 92.44 80 ARG A CA 1
ATOM 580 C C . ARG A 1 80 ? -24.555 4.992 20.057 1.00 92.44 80 ARG A C 1
ATOM 582 O O . ARG A 1 80 ? -25.437 5.442 20.787 1.00 92.44 80 ARG A O 1
ATOM 589 N N . LYS A 1 81 ? -24.731 3.891 19.328 1.00 92.75 81 LYS A N 1
ATOM 590 C CA . LYS A 1 81 ? -25.904 3.022 19.437 1.00 92.75 81 LYS A CA 1
ATOM 591 C C . LYS A 1 81 ? -25.931 2.315 20.791 1.00 92.75 81 LYS A C 1
ATOM 593 O O . LYS A 1 81 ? -26.925 2.460 21.498 1.00 92.75 81 LYS A O 1
ATOM 598 N N . GLN A 1 82 ? -24.834 1.672 21.194 1.00 90.81 82 GLN A N 1
ATOM 599 C CA . GLN A 1 82 ? -24.735 0.983 22.487 1.00 90.81 82 GLN A CA 1
ATOM 600 C C . GLN A 1 82 ? -25.008 1.929 23.663 1.00 90.81 82 GLN A C 1
ATOM 602 O O . GLN A 1 82 ? -25.807 1.601 24.534 1.00 90.81 82 GLN A O 1
ATOM 607 N N . PHE A 1 83 ? -24.451 3.144 23.646 1.00 90.31 83 PHE A N 1
ATOM 608 C CA . PHE A 1 83 ? -24.715 4.145 24.688 1.00 90.31 83 PHE A CA 1
ATOM 609 C C . PHE A 1 83 ? -26.167 4.641 24.745 1.00 90.31 83 PHE A C 1
ATOM 611 O O . PHE A 1 83 ? -26.630 5.091 25.795 1.00 90.31 83 PHE A O 1
ATOM 618 N N . ARG A 1 84 ? -26.886 4.614 23.618 1.00 91.31 84 ARG A N 1
ATOM 619 C CA . ARG A 1 84 ? -28.287 5.051 23.543 1.00 91.31 84 ARG A CA 1
ATOM 620 C C . ARG A 1 84 ? -29.247 3.960 24.001 1.00 91.31 84 ARG A C 1
ATOM 622 O O . ARG A 1 84 ? -30.250 4.279 24.633 1.00 91.31 84 ARG A O 1
ATOM 629 N N . GLU A 1 85 ? -28.945 2.713 23.654 1.00 92.06 85 GLU A N 1
ATOM 630 C CA . GLU A 1 85 ? -29.733 1.532 24.016 1.00 92.06 85 GLU A CA 1
ATOM 631 C C . GLU A 1 85 ? -29.537 1.159 25.493 1.00 92.06 85 GLU A C 1
ATOM 633 O O . GLU A 1 85 ? -30.511 0.836 26.168 1.00 92.06 85 GLU A O 1
ATOM 638 N N . ASP A 1 86 ? -28.316 1.283 26.021 1.00 87.75 86 ASP A N 1
ATOM 639 C CA . ASP A 1 86 ? -27.991 0.972 27.412 1.00 87.75 86 ASP A CA 1
ATOM 640 C C . ASP A 1 86 ? -27.269 2.142 28.105 1.00 87.75 86 ASP A C 1
ATOM 642 O O . ASP A 1 86 ? -26.051 2.323 28.026 1.00 87.75 86 ASP A O 1
ATOM 646 N N . LYS A 1 87 ? -28.043 2.939 28.854 1.00 86.31 87 LYS A N 1
ATOM 647 C CA . LYS A 1 87 ? -27.513 4.035 29.686 1.00 86.31 87 LYS A CA 1
ATOM 648 C C . LYS A 1 87 ? -26.701 3.528 30.886 1.00 86.31 87 LYS A C 1
ATOM 650 O O . LYS A 1 87 ? -25.919 4.298 31.447 1.00 86.31 87 LYS A O 1
ATOM 655 N N . GLY A 1 88 ? -26.854 2.257 31.266 1.00 86.00 88 GLY A N 1
ATOM 656 C CA . GLY A 1 88 ? -26.066 1.595 32.305 1.00 86.00 88 GLY A CA 1
ATOM 657 C C . GLY A 1 88 ? -24.588 1.486 31.939 1.00 86.00 88 GLY A C 1
ATOM 658 O O . GLY A 1 88 ? -23.739 1.462 32.826 1.00 86.00 88 GLY A O 1
ATOM 659 N N . ILE A 1 89 ? -24.255 1.536 30.646 1.00 85.00 89 ILE A N 1
ATOM 660 C CA . ILE A 1 89 ? -22.864 1.610 30.187 1.00 85.00 89 ILE A CA 1
ATOM 661 C C . ILE A 1 89 ? -22.215 2.936 30.617 1.00 85.00 89 ILE A C 1
ATOM 663 O O . ILE A 1 89 ? -21.083 2.934 31.094 1.00 85.00 89 ILE A O 1
ATOM 667 N N . MET A 1 90 ? -22.924 4.070 30.521 1.00 83.50 90 MET A N 1
ATOM 668 C CA . MET A 1 90 ? -22.398 5.367 30.992 1.00 83.50 90 MET A CA 1
ATOM 669 C C . MET A 1 90 ? -22.323 5.448 32.519 1.00 83.50 90 MET A C 1
ATOM 671 O O . MET A 1 90 ? -21.445 6.117 33.054 1.00 83.50 90 MET A O 1
ATOM 675 N N . ALA A 1 91 ? -23.237 4.768 33.214 1.00 86.25 91 ALA A N 1
ATOM 676 C CA . ALA A 1 91 ? -23.236 4.671 34.672 1.00 86.25 91 ALA A CA 1
ATOM 677 C C . ALA A 1 91 ? -22.207 3.656 35.213 1.00 86.25 91 ALA A C 1
ATOM 679 O O . ALA A 1 91 ? -22.044 3.547 36.426 1.00 86.25 91 ALA A O 1
ATOM 680 N N . GLY A 1 92 ? -21.532 2.901 34.335 1.00 85.12 92 GLY A N 1
ATOM 681 C CA . GLY A 1 92 ? -20.565 1.863 34.704 1.00 85.12 92 GLY A CA 1
ATOM 682 C C . GLY A 1 92 ? -21.185 0.591 35.296 1.00 85.12 92 GLY A C 1
ATOM 683 O O . GLY A 1 92 ? -20.463 -0.251 35.823 1.00 85.12 92 GLY A O 1
ATOM 684 N N . THR A 1 93 ? -22.508 0.436 35.224 1.00 86.81 93 THR A N 1
ATOM 685 C CA . THR A 1 93 ? -23.242 -0.710 35.781 1.00 86.81 93 THR A CA 1
ATOM 686 C C . THR A 1 93 ? -23.406 -1.858 34.785 1.00 86.81 93 THR A C 1
ATOM 688 O O . THR A 1 93 ? -23.547 -3.005 35.203 1.00 86.81 93 THR A O 1
ATOM 691 N N . SER A 1 94 ? -23.352 -1.574 33.479 1.00 86.06 94 SER A N 1
ATOM 692 C CA . SER A 1 94 ? -23.460 -2.555 32.392 1.00 86.06 94 SER A CA 1
ATOM 693 C C . SER A 1 94 ? -22.208 -2.557 31.510 1.00 86.06 94 SER A C 1
ATOM 695 O O . SER A 1 94 ? -21.527 -1.538 31.375 1.00 86.06 94 SER A O 1
ATOM 697 N N . LYS A 1 95 ? -21.877 -3.710 30.915 1.00 87.00 95 LYS A N 1
ATOM 698 C CA . LYS A 1 95 ? -20.684 -3.873 30.069 1.00 87.00 95 LYS A CA 1
ATOM 699 C C . LYS A 1 95 ? -21.031 -3.687 28.582 1.00 87.00 95 LYS A C 1
ATOM 701 O O . LYS A 1 95 ? -21.987 -4.308 28.121 1.00 87.00 95 LYS A O 1
ATOM 706 N N . PRO A 1 96 ? -20.234 -2.919 27.811 1.00 87.88 96 PRO A N 1
ATOM 707 C CA . PRO A 1 96 ? -20.416 -2.791 26.367 1.00 87.88 96 PRO A CA 1
ATOM 708 C C . PRO A 1 96 ? -20.261 -4.121 25.627 1.00 87.88 96 PRO A C 1
ATOM 710 O O . PRO A 1 96 ? -19.537 -5.023 26.061 1.00 87.88 96 PRO A O 1
ATOM 713 N N . ASN A 1 97 ? -20.860 -4.207 24.439 1.00 89.75 97 ASN A N 1
ATOM 714 C CA . ASN A 1 97 ? -20.646 -5.338 23.546 1.00 89.75 97 ASN A CA 1
ATOM 715 C C . ASN A 1 97 ? -19.388 -5.118 22.694 1.00 89.75 97 ASN A C 1
ATOM 717 O O . ASN A 1 97 ? -19.446 -4.621 21.565 1.00 89.75 97 ASN A O 1
ATOM 721 N N . TYR A 1 98 ? -18.245 -5.526 23.245 1.00 88.81 98 TYR A N 1
ATOM 722 C CA . TYR A 1 98 ? -16.951 -5.464 22.562 1.00 88.81 98 TYR A CA 1
ATOM 723 C C . TYR A 1 98 ? -16.863 -6.404 21.357 1.00 88.81 98 TYR A C 1
ATOM 725 O O . TYR A 1 98 ? -16.256 -6.042 20.353 1.00 88.81 98 TYR A O 1
ATOM 733 N N . ALA A 1 99 ? -17.485 -7.586 21.424 1.00 92.31 99 ALA A N 1
ATOM 734 C CA . ALA A 1 99 ? -17.428 -8.571 20.344 1.00 92.31 99 ALA A CA 1
ATOM 735 C C . ALA A 1 99 ? -18.018 -8.011 19.044 1.00 92.31 99 ALA A C 1
ATOM 737 O O . ALA A 1 99 ? -17.419 -8.142 17.980 1.00 92.31 99 ALA A O 1
ATOM 738 N N . ARG A 1 100 ? -19.151 -7.306 19.144 1.00 90.69 100 ARG A N 1
ATOM 739 C CA . ARG A 1 100 ? -19.773 -6.638 17.997 1.00 90.69 100 ARG A CA 1
ATOM 740 C C . ARG A 1 100 ? -18.900 -5.512 17.439 1.00 90.69 100 ARG A C 1
ATOM 742 O O . ARG A 1 100 ? -18.776 -5.397 16.225 1.00 90.69 100 ARG A O 1
ATOM 749 N N . ALA A 1 101 ? -18.281 -4.707 18.302 1.00 89.81 101 ALA A N 1
ATOM 750 C CA . ALA A 1 101 ? -17.393 -3.631 17.862 1.00 89.81 101 ALA A CA 1
ATOM 751 C C . ALA A 1 101 ? -16.165 -4.177 17.108 1.00 89.81 101 ALA A C 1
ATOM 753 O O . ALA A 1 101 ? -15.792 -3.644 16.064 1.00 89.81 101 ALA A O 1
ATOM 754 N N . VAL A 1 102 ? -15.571 -5.270 17.599 1.00 91.06 102 VAL A N 1
ATOM 755 C CA . VAL A 1 102 ? -14.446 -5.941 16.931 1.00 91.06 102 VAL A CA 1
ATOM 756 C C . VAL A 1 102 ? -1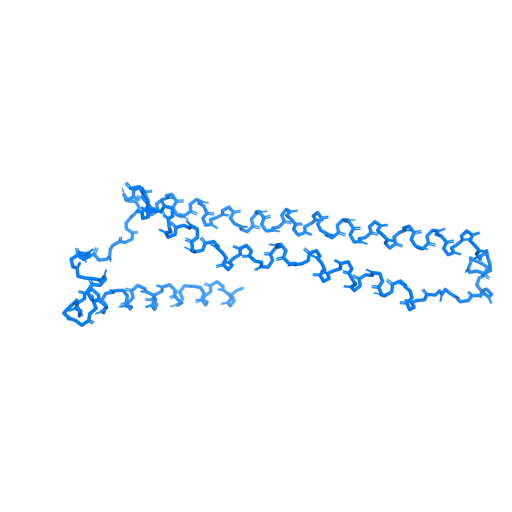4.877 -6.529 15.588 1.00 91.06 102 VAL A C 1
ATOM 758 O O . VAL A 1 102 ? -14.200 -6.290 14.594 1.00 91.06 102 VAL A O 1
ATOM 761 N N . ASP A 1 103 ? -16.013 -7.228 15.525 1.00 94.06 103 ASP A N 1
ATOM 762 C CA . ASP A 1 103 ? -16.503 -7.850 14.286 1.00 94.06 103 ASP A CA 1
ATOM 763 C C . ASP A 1 103 ? -16.732 -6.822 13.163 1.00 94.06 103 ASP A C 1
ATOM 765 O O . ASP A 1 103 ? -16.283 -7.008 12.028 1.00 94.06 103 ASP A O 1
ATOM 769 N N . ILE A 1 104 ? -17.342 -5.678 13.495 1.00 91.81 104 ILE A N 1
ATOM 770 C CA . ILE A 1 104 ? -17.542 -4.569 12.551 1.00 91.81 104 ILE A CA 1
ATOM 771 C C . ILE A 1 104 ? -16.197 -4.047 12.037 1.00 91.81 104 ILE A C 1
ATOM 773 O O . ILE A 1 104 ? -16.021 -3.912 10.823 1.00 91.81 104 ILE A O 1
ATOM 777 N N . LEU A 1 105 ? -15.236 -3.796 12.937 1.00 89.56 105 LEU A N 1
ATOM 778 C CA . LEU A 1 105 ? -13.914 -3.291 12.563 1.00 89.56 105 LEU A CA 1
ATOM 779 C C . LEU A 1 105 ? -13.180 -4.282 11.659 1.00 89.56 105 LEU A C 1
ATOM 781 O O . LEU A 1 105 ? -12.638 -3.886 10.630 1.00 89.56 105 LEU A O 1
ATOM 785 N N . THR A 1 106 ? -13.175 -5.565 12.018 1.00 91.38 106 THR A N 1
ATOM 786 C CA . THR A 1 106 ? -12.492 -6.614 11.258 1.00 91.38 106 THR A CA 1
ATOM 787 C C . THR A 1 106 ? -13.093 -6.754 9.865 1.00 91.38 106 THR A C 1
ATOM 789 O O . THR A 1 106 ? -12.362 -6.765 8.873 1.00 91.38 106 THR A O 1
ATOM 792 N N . ARG A 1 107 ? -14.424 -6.798 9.757 1.00 91.94 107 ARG A N 1
ATOM 793 C CA . ARG A 1 107 ? -15.104 -6.940 8.467 1.00 91.94 107 ARG A CA 1
ATOM 794 C C . ARG A 1 107 ? -14.916 -5.716 7.574 1.00 91.94 107 ARG A C 1
ATOM 796 O O . ARG A 1 107 ? -14.709 -5.871 6.369 1.00 91.94 107 ARG A O 1
ATOM 803 N N . ALA A 1 108 ? -14.968 -4.516 8.153 1.00 90.50 108 ALA A N 1
ATOM 804 C CA . ALA A 1 108 ? -14.696 -3.274 7.438 1.00 90.50 108 ALA A CA 1
ATOM 805 C C . ALA A 1 108 ? -13.237 -3.216 6.969 1.00 90.50 108 ALA A C 1
ATOM 807 O O . ALA A 1 108 ? -12.993 -2.996 5.787 1.00 90.50 108 ALA A O 1
ATOM 808 N N . ALA A 1 109 ? -12.275 -3.499 7.850 1.00 88.56 109 ALA A N 1
ATOM 809 C CA . ALA A 1 109 ? -10.852 -3.473 7.526 1.00 88.56 109 ALA A CA 1
ATOM 810 C C . ALA A 1 109 ? -10.500 -4.436 6.384 1.00 88.56 109 ALA A C 1
ATOM 812 O O . ALA A 1 109 ? -9.847 -4.028 5.427 1.00 88.56 109 ALA A O 1
ATOM 813 N N . ILE A 1 110 ? -10.987 -5.682 6.428 1.00 90.62 110 ILE A N 1
ATOM 814 C CA . ILE A 1 110 ? -10.724 -6.664 5.364 1.00 90.62 110 ILE A CA 1
ATOM 815 C C . ILE A 1 110 ? -11.244 -6.160 4.018 1.00 90.62 110 ILE A C 1
ATOM 817 O O . ILE A 1 110 ? -10.529 -6.234 3.025 1.00 90.62 110 ILE A O 1
ATOM 821 N N . ARG A 1 111 ? -12.468 -5.622 3.972 1.00 88.94 111 ARG A N 1
ATOM 822 C CA . ARG A 1 111 ? -13.053 -5.107 2.726 1.00 88.94 111 ARG A CA 1
ATOM 823 C C . ARG A 1 111 ? -12.296 -3.884 2.202 1.00 88.94 111 ARG A C 1
ATOM 825 O O . ARG A 1 111 ? -12.041 -3.789 1.005 1.00 88.94 111 ARG A O 1
ATOM 832 N N . GLU A 1 112 ? -11.954 -2.959 3.087 1.00 90.06 112 GLU A N 1
ATOM 833 C CA . GLU A 1 112 ? -11.348 -1.673 2.741 1.00 90.06 112 GLU A CA 1
ATOM 834 C C . GLU A 1 112 ? -9.866 -1.792 2.346 1.00 90.06 112 GLU A C 1
ATOM 836 O O . GLU A 1 112 ? -9.368 -0.979 1.570 1.00 90.06 112 GLU A O 1
ATOM 841 N N . MET A 1 113 ? -9.156 -2.827 2.811 1.00 89.00 113 MET A N 1
ATOM 842 C CA . MET A 1 113 ? -7.743 -3.054 2.475 1.00 89.00 113 MET A CA 1
ATOM 843 C C . MET A 1 113 ? -7.509 -3.726 1.114 1.00 89.00 113 MET A C 1
ATOM 845 O O . MET A 1 113 ? -6.372 -3.727 0.635 1.00 89.00 113 MET A O 1
ATOM 849 N N . ILE A 1 114 ? -8.545 -4.247 0.447 1.00 89.94 114 ILE A N 1
ATOM 850 C CA . ILE A 1 114 ? -8.399 -4.889 -0.873 1.00 89.94 114 ILE A CA 1
ATOM 851 C C . ILE A 1 114 ? -7.904 -3.878 -1.913 1.00 89.94 114 ILE A C 1
ATOM 853 O O . ILE A 1 114 ? -6.956 -4.151 -2.642 1.00 89.94 114 ILE A O 1
ATOM 857 N N . ILE A 1 115 ? -8.507 -2.689 -1.960 1.00 87.44 115 ILE A N 1
ATOM 858 C CA . ILE A 1 115 ? -8.194 -1.684 -2.987 1.00 87.44 115 ILE A CA 1
ATOM 859 C C . ILE A 1 115 ? -6.760 -1.135 -2.831 1.00 87.44 115 ILE A C 1
ATOM 861 O O . ILE A 1 115 ? -6.018 -1.158 -3.816 1.00 87.44 115 ILE A O 1
ATOM 865 N N . PRO A 1 116 ? -6.311 -0.690 -1.635 1.00 88.12 116 PRO A N 1
ATOM 866 C CA . PRO A 1 116 ? -4.944 -0.204 -1.455 1.00 88.12 116 PRO A CA 1
ATOM 867 C C . PRO A 1 116 ? -3.880 -1.276 -1.700 1.00 88.12 116 PRO A C 1
ATOM 869 O O . PRO A 1 116 ? -2.839 -0.975 -2.274 1.00 88.12 116 PRO A O 1
ATOM 872 N N . SER A 1 117 ? -4.115 -2.520 -1.271 1.00 89.19 117 SER A N 1
ATOM 873 C CA . SER A 1 117 ? -3.122 -3.597 -1.407 1.00 89.19 117 SER A CA 1
ATOM 874 C C . SER A 1 117 ? -2.944 -4.072 -2.847 1.00 89.19 117 SER A C 1
ATOM 876 O O . SER A 1 117 ? -1.848 -4.476 -3.231 1.00 89.19 117 SER A O 1
ATOM 878 N N . LEU A 1 118 ? -3.994 -3.980 -3.662 1.00 90.88 118 LEU A N 1
ATOM 879 C CA . LEU A 1 118 ? -3.946 -4.376 -5.063 1.00 90.88 118 LEU A CA 1
ATOM 880 C C . LEU A 1 118 ? -3.186 -3.360 -5.933 1.00 90.88 118 LEU A C 1
ATOM 882 O O . LEU A 1 118 ? -2.616 -3.723 -6.960 1.00 90.88 118 LEU A O 1
ATOM 886 N N . LEU A 1 119 ? -3.131 -2.095 -5.510 1.00 89.31 119 LEU A N 1
ATOM 887 C CA . LEU A 1 119 ? -2.551 -1.004 -6.288 1.00 89.31 119 LEU A CA 1
ATOM 888 C C . LEU A 1 119 ? -1.047 -1.197 -6.602 1.00 89.31 119 LEU A C 1
ATOM 890 O O . LEU A 1 119 ? -0.698 -1.116 -7.779 1.00 89.31 119 LEU A O 1
ATOM 894 N N . PRO A 1 120 ? -0.158 -1.541 -5.645 1.00 87.88 120 PRO A N 1
ATOM 895 C CA . PRO A 1 120 ? 1.242 -1.855 -5.951 1.00 87.88 120 PRO A CA 1
ATOM 896 C C . PRO A 1 120 ? 1.436 -3.114 -6.805 1.00 87.88 120 PRO A C 1
ATOM 898 O O . PRO A 1 120 ? 2.412 -3.198 -7.541 1.00 87.88 120 PRO A O 1
ATOM 901 N N . VAL A 1 121 ? 0.524 -4.089 -6.714 1.00 90.56 121 VAL A N 1
ATOM 902 C CA . VAL A 1 121 ? 0.602 -5.343 -7.484 1.00 90.56 121 VAL A CA 1
ATOM 903 C C . VAL A 1 121 ? 0.233 -5.105 -8.947 1.00 90.56 121 VAL A C 1
ATOM 905 O O . VAL A 1 121 ? 0.877 -5.634 -9.849 1.00 90.56 121 VAL A O 1
ATOM 908 N N . LEU A 1 122 ? -0.789 -4.283 -9.193 1.00 90.81 122 LEU A N 1
ATOM 909 C CA . LEU A 1 122 ? -1.236 -3.955 -10.544 1.00 90.81 122 LEU A CA 1
ATOM 910 C C . LEU A 1 122 ? -0.392 -2.866 -11.211 1.00 90.81 122 LEU A C 1
ATOM 912 O O . LEU A 1 122 ? -0.333 -2.833 -12.437 1.00 90.81 122 LEU A O 1
ATOM 916 N N . ALA A 1 123 ? 0.269 -1.991 -10.448 1.00 89.69 123 ALA A N 1
ATOM 917 C CA . ALA A 1 123 ? 1.009 -0.860 -11.007 1.00 89.69 123 ALA A CA 1
ATOM 918 C C . ALA A 1 123 ? 2.069 -1.258 -12.061 1.00 89.69 123 ALA A C 1
ATOM 920 O O . ALA A 1 123 ? 2.032 -0.681 -13.149 1.00 89.69 123 ALA A O 1
ATOM 921 N N . PRO A 1 124 ? 2.951 -2.257 -11.839 1.00 88.00 124 PRO A N 1
ATOM 922 C CA . PRO A 1 124 ? 3.908 -2.687 -12.861 1.00 88.00 124 PRO A CA 1
ATOM 923 C C . PRO A 1 124 ? 3.233 -3.230 -14.125 1.00 88.00 124 PRO A C 1
ATOM 925 O O . PRO A 1 124 ? 3.694 -2.953 -15.228 1.00 88.00 124 PRO A O 1
ATOM 928 N N . LEU A 1 125 ? 2.120 -3.961 -13.977 1.00 89.56 125 LEU A N 1
ATOM 929 C CA . LEU A 1 125 ? 1.374 -4.531 -15.103 1.00 89.56 125 LEU A CA 1
ATOM 930 C C . LEU A 1 125 ? 0.731 -3.435 -15.956 1.00 89.56 125 LEU A C 1
ATOM 932 O O . LEU A 1 125 ? 0.853 -3.453 -17.177 1.00 89.56 125 LEU A O 1
ATOM 936 N N . VAL A 1 126 ? 0.077 -2.464 -15.317 1.00 87.88 126 VAL A N 1
ATOM 937 C CA . VAL A 1 126 ? -0.573 -1.345 -16.012 1.00 87.88 126 VAL A CA 1
ATOM 938 C C . VAL A 1 126 ? 0.455 -0.498 -16.758 1.00 87.88 126 VAL A C 1
ATOM 940 O O . VAL A 1 126 ? 0.227 -0.161 -17.916 1.00 87.88 126 VAL A O 1
ATOM 943 N N . VAL A 1 127 ? 1.596 -0.192 -16.131 1.00 86.94 127 VAL A N 1
ATOM 944 C CA . VAL A 1 127 ? 2.673 0.566 -16.786 1.00 86.94 127 VAL A CA 1
ATOM 945 C C . VAL A 1 127 ? 3.252 -0.220 -17.962 1.00 86.94 127 VAL A C 1
ATOM 947 O O . VAL A 1 127 ? 3.422 0.343 -19.038 1.00 86.94 127 VAL A O 1
ATOM 950 N N . TYR A 1 128 ? 3.491 -1.522 -17.797 1.00 85.44 128 TYR A N 1
ATOM 951 C CA . TYR A 1 128 ? 4.018 -2.377 -18.859 1.00 85.44 128 TYR A CA 1
ATOM 952 C C . TYR A 1 128 ? 3.095 -2.438 -20.084 1.00 85.44 128 TYR A C 1
ATOM 954 O O . TYR A 1 128 ? 3.530 -2.149 -21.196 1.00 85.44 128 TYR A O 1
ATOM 962 N N . PHE A 1 129 ? 1.811 -2.759 -19.893 1.00 86.38 129 PHE A N 1
ATOM 963 C CA . PHE A 1 129 ? 0.857 -2.807 -21.005 1.00 86.38 129 PHE A CA 1
ATOM 964 C C . PHE A 1 129 ? 0.576 -1.421 -21.590 1.00 86.38 129 PHE A C 1
ATOM 966 O O . PHE A 1 129 ? 0.373 -1.307 -22.794 1.00 86.38 129 PHE A O 1
ATOM 973 N N . GLY A 1 130 ? 0.593 -0.370 -20.765 1.00 83.62 130 GLY A N 1
ATOM 974 C CA . GLY A 1 130 ? 0.422 1.007 -21.220 1.00 83.62 130 GLY A CA 1
ATOM 975 C C . GLY A 1 130 ? 1.547 1.470 -22.143 1.00 83.62 130 GLY A C 1
ATOM 976 O O . GLY A 1 130 ? 1.270 2.114 -23.145 1.00 83.62 130 GLY A O 1
ATOM 977 N N . VAL A 1 131 ? 2.797 1.104 -21.842 1.00 81.25 131 VAL A N 1
ATOM 978 C CA . VAL A 1 131 ? 3.948 1.400 -22.711 1.00 81.25 131 VAL A CA 1
ATOM 979 C C . VAL A 1 131 ? 3.945 0.521 -23.962 1.00 81.25 131 VAL A C 1
ATOM 981 O O . VAL A 1 131 ? 4.291 1.007 -25.024 1.00 81.25 131 VAL A O 1
ATOM 984 N N . LEU A 1 132 ? 3.528 -0.745 -23.865 1.00 78.00 132 LEU A N 1
ATOM 985 C CA . LEU A 1 132 ? 3.484 -1.668 -25.009 1.00 78.00 132 LEU A CA 1
ATOM 986 C C . LEU A 1 132 ? 2.403 -1.314 -26.049 1.00 78.00 132 LEU A C 1
ATOM 988 O O . LEU A 1 132 ? 2.491 -1.742 -27.196 1.00 78.00 132 LEU A O 1
ATOM 992 N N . LEU A 1 133 ? 1.364 -0.582 -25.644 1.00 75.50 133 LEU A N 1
ATOM 993 C CA . LEU A 1 133 ? 0.252 -0.184 -26.513 1.00 75.50 133 LEU A CA 1
ATOM 994 C C . LEU A 1 133 ? 0.529 1.112 -27.301 1.00 75.50 133 LEU A C 1
ATOM 996 O O . LEU A 1 133 ? -0.235 1.431 -28.212 1.00 75.50 133 LEU A O 1
ATOM 1000 N N . ILE A 1 134 ? 1.585 1.847 -26.936 1.00 68.56 134 ILE A N 1
ATOM 1001 C CA . ILE A 1 134 ? 2.048 3.092 -27.574 1.00 68.56 134 ILE A CA 1
ATOM 1002 C C . ILE A 1 134 ? 3.171 2.762 -28.558 1.00 68.56 134 ILE A C 1
ATOM 1004 O O . ILE A 1 134 ? 3.131 3.322 -29.676 1.00 68.56 134 ILE A O 1
#

Secondary structure (DSSP, 8-state):
-HHHHHHHHHHHHHHHHHHHHHHTTTT-GGGTT-------TTSHHHHHHHHHHHHHHHHHHHHHHHHHHHHHHHHHHHHHHHHHH-TTTTTTSS---HHHHHHHHHHHHHHHHHHHHHHHHHHHHHHHHHHHT-

Sequence (134 aa):
GSAGLGALVLFAAYSNDLRFFAANGDKYPYFQGMGDVSFDLSNPYVVAGLIFGGLIPYLFGGIAMTAVGRAAGSIVEEVRKQFREDKGIMAGTSKPNYARAVDILTRAAIREMIIPSLLPVLAPLVVYFGVLLI